Protein AF-A0A930NQD4-F1 (afdb_monomer_lite)

Radius of gyration: 9.09 Å; chains: 1; bounding box: 23×12×20 Å

Foldseek 3Di:
DEEEDPPCVDPVNVVVVVVCVVVVPDHPYYD

Secondary structure (DSSP, 8-state):
-EE--TTTTSHHHHHHHHHHHHTT---SEE-

pLDDT: mean 90.67, std 4.73, range [78.5, 96.56]

Sequence (31 aa):
MKVAIVGASGAVGQEFLRILAERNFPMDDLV

Structure (mmCIF, N/CA/C/O backbone):
data_AF-A0A930NQD4-F1
#
_entry.id   AF-A0A930NQD4-F1
#
loop_
_atom_site.group_PDB
_atom_site.id
_atom_site.type_symbol
_atom_site.label_atom_id
_atom_site.label_alt_id
_atom_site.label_comp_id
_atom_site.label_asym_id
_atom_site.label_entity_id
_atom_site.label_seq_id
_atom_site.pdbx_PDB_ins_code
_atom_site.Cartn_x
_atom_site.Cartn_y
_atom_site.Cartn_z
_atom_site.occupancy
_atom_site.B_iso_or_equiv
_atom_site.auth_seq_id
_atom_site.auth_comp_id
_atom_site.auth_asym_id
_atom_site.auth_atom_id
_atom_site.pdbx_PDB_model_num
ATOM 1 N N . MET A 1 1 ? -11.664 -2.416 4.221 1.00 81.12 1 MET A N 1
ATOM 2 C CA . MET A 1 1 ? -11.451 -1.602 3.005 1.00 81.12 1 MET A CA 1
ATOM 3 C C . MET A 1 1 ? -10.338 -2.227 2.178 1.00 81.12 1 MET A C 1
ATOM 5 O O . MET A 1 1 ? -9.340 -2.630 2.765 1.00 81.12 1 MET A O 1
ATOM 9 N N . LYS A 1 2 ? -10.499 -2.319 0.850 1.00 83.31 2 LYS A N 1
ATOM 10 C CA . LYS A 1 2 ? -9.416 -2.743 -0.054 1.00 83.31 2 LYS A CA 1
ATOM 11 C C . LYS A 1 2 ? -8.601 -1.522 -0.460 1.00 83.31 2 LYS A C 1
ATOM 13 O O . LYS A 1 2 ? -9.181 -0.554 -0.951 1.00 83.31 2 LYS A O 1
ATOM 18 N N . VAL A 1 3 ? -7.297 -1.562 -0.222 1.00 87.25 3 VAL A N 1
ATOM 19 C CA . VAL A 1 3 ? -6.371 -0.461 -0.517 1.00 87.25 3 VAL A CA 1
ATOM 20 C C . VAL A 1 3 ? -5.365 -0.955 -1.545 1.00 87.25 3 VAL A C 1
ATOM 22 O O . VAL A 1 3 ? -4.903 -2.085 -1.446 1.00 87.25 3 VAL A O 1
ATOM 25 N N . ALA A 1 4 ? -5.032 -0.120 -2.526 1.00 91.56 4 ALA A N 1
ATOM 26 C CA . ALA A 1 4 ? -3.990 -0.425 -3.497 1.00 91.56 4 ALA A CA 1
ATOM 27 C C . ALA A 1 4 ? -2.842 0.577 -3.369 1.00 91.56 4 ALA A C 1
ATOM 29 O O . ALA A 1 4 ? -3.081 1.787 -3.325 1.00 91.56 4 ALA A O 1
ATOM 30 N N . ILE A 1 5 ? -1.604 0.081 -3.305 1.00 89.94 5 ILE A N 1
ATOM 31 C CA . ILE A 1 5 ? -0.400 0.918 -3.203 1.00 89.94 5 ILE A CA 1
ATOM 32 C C . ILE A 1 5 ? 0.471 0.674 -4.428 1.00 89.94 5 ILE A C 1
ATOM 34 O O . ILE A 1 5 ? 1.201 -0.311 -4.533 1.00 89.94 5 ILE A O 1
ATOM 38 N N . VAL A 1 6 ? 0.438 1.628 -5.354 1.00 92.94 6 VAL A N 1
ATOM 39 C CA . VAL A 1 6 ? 1.285 1.589 -6.545 1.00 92.94 6 VAL A CA 1
ATOM 40 C C . VAL A 1 6 ? 2.712 1.974 -6.157 1.00 92.94 6 VAL A C 1
ATOM 42 O O . VAL A 1 6 ? 2.945 3.036 -5.585 1.00 92.94 6 VAL A O 1
ATOM 45 N N . GLY A 1 7 ? 3.678 1.110 -6.476 1.00 92.31 7 GLY A N 1
ATOM 46 C CA . GLY A 1 7 ? 5.089 1.353 -6.157 1.00 92.31 7 GLY A CA 1
ATOM 47 C C . GLY A 1 7 ? 5.492 0.974 -4.728 1.00 92.31 7 GLY A C 1
ATOM 48 O O . GLY A 1 7 ? 6.472 1.510 -4.213 1.00 92.31 7 GLY A O 1
ATOM 49 N N . ALA A 1 8 ? 4.785 0.027 -4.099 1.00 92.62 8 ALA A N 1
ATOM 50 C CA . ALA A 1 8 ? 5.116 -0.504 -2.772 1.00 92.62 8 ALA A CA 1
ATOM 51 C C . ALA A 1 8 ? 6.565 -1.028 -2.646 1.00 92.62 8 ALA A C 1
ATOM 53 O O . ALA A 1 8 ? 7.126 -1.031 -1.554 1.00 92.62 8 ALA A O 1
ATOM 54 N N . SER A 1 9 ? 7.194 -1.443 -3.751 1.00 92.94 9 SER A N 1
ATOM 55 C CA . SER A 1 9 ? 8.591 -1.904 -3.794 1.00 92.94 9 SER A CA 1
ATOM 56 C C . SER A 1 9 ? 9.634 -0.779 -3.728 1.00 92.94 9 SER A C 1
ATOM 58 O O . SER A 1 9 ? 10.811 -1.055 -3.504 1.00 92.94 9 SER A O 1
ATOM 60 N N . GLY A 1 10 ? 9.238 0.481 -3.927 1.00 94.56 10 GLY A N 1
ATOM 61 C CA . GLY A 1 10 ? 10.134 1.630 -3.811 1.00 94.56 10 GLY A CA 1
ATOM 62 C C . GLY A 1 10 ? 10.409 2.012 -2.354 1.00 94.56 10 GLY A C 1
ATOM 63 O O . GLY A 1 10 ? 9.641 1.676 -1.456 1.00 94.56 10 GLY A O 1
ATOM 64 N N . ALA A 1 11 ? 11.470 2.792 -2.120 1.00 94.12 11 ALA A N 1
ATOM 65 C CA . ALA A 1 11 ? 11.837 3.264 -0.779 1.00 94.12 11 ALA A CA 1
ATOM 66 C C . ALA A 1 11 ? 10.680 3.989 -0.061 1.00 94.12 11 ALA A C 1
ATOM 68 O O . ALA A 1 11 ? 10.457 3.786 1.128 1.00 94.12 11 ALA A O 1
ATOM 69 N N . VAL A 1 12 ? 9.903 4.782 -0.807 1.00 94.38 12 VAL A N 1
ATOM 70 C CA . VAL A 1 12 ? 8.722 5.488 -0.285 1.00 94.38 12 VAL A CA 1
ATOM 71 C C . VAL A 1 12 ? 7.582 4.518 0.028 1.00 94.38 12 VAL A C 1
ATOM 73 O O . VAL A 1 12 ? 6.944 4.653 1.065 1.00 94.38 12 VAL A O 1
ATOM 76 N N . GLY A 1 13 ? 7.343 3.521 -0.829 1.00 93.56 13 GLY A N 1
ATOM 77 C CA . GLY A 1 13 ? 6.284 2.529 -0.630 1.00 93.56 13 GLY A CA 1
ATOM 78 C C . GLY A 1 13 ? 6.505 1.674 0.618 1.00 93.56 13 GLY A C 1
ATOM 79 O O . GLY A 1 13 ? 5.571 1.452 1.384 1.00 93.56 13 GLY A O 1
ATOM 80 N N . GLN A 1 14 ? 7.753 1.272 0.869 1.00 93.94 14 GLN A N 1
ATOM 81 C CA . GLN A 1 14 ? 8.137 0.550 2.083 1.00 93.94 14 GLN A 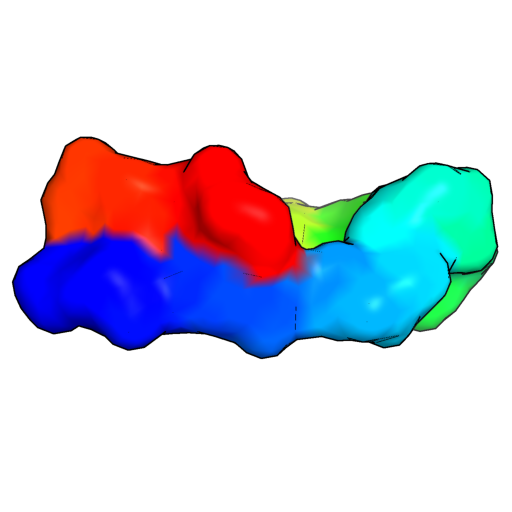CA 1
ATOM 82 C C . GLN A 1 14 ? 7.949 1.402 3.347 1.00 93.94 14 GLN A C 1
ATOM 84 O O . GLN A 1 14 ? 7.426 0.903 4.342 1.00 93.94 14 GLN A O 1
ATOM 89 N N . GLU A 1 15 ? 8.316 2.690 3.303 1.00 95.88 15 GLU A N 1
ATOM 90 C CA . GLU A 1 15 ? 8.095 3.592 4.442 1.00 95.88 15 GLU A CA 1
ATOM 91 C C . GLU A 1 15 ? 6.604 3.775 4.736 1.00 95.88 15 GLU A C 1
ATOM 93 O O . GLU A 1 15 ? 6.131 3.733 5.869 1.00 95.88 15 GLU A O 1
ATOM 98 N N . PHE A 1 16 ? 5.836 3.966 3.669 1.00 94.19 16 PHE A N 1
ATOM 99 C CA . PHE A 1 16 ? 4.408 4.190 3.764 1.00 94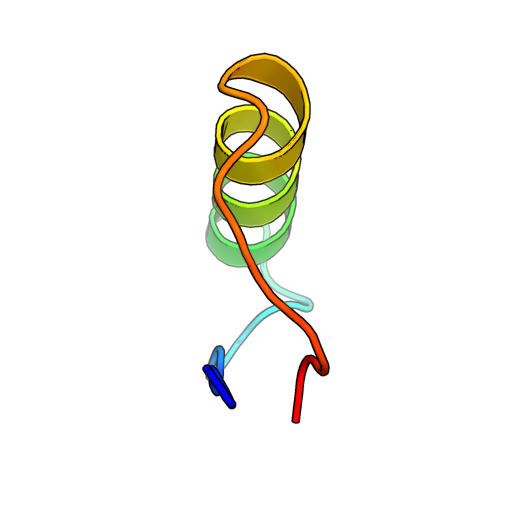.19 16 PHE A CA 1
ATOM 100 C C . PHE A 1 16 ? 3.702 2.988 4.404 1.00 94.19 16 PHE A C 1
ATOM 102 O O . PHE A 1 16 ? 2.878 3.162 5.300 1.00 94.19 16 PHE A O 1
ATOM 109 N N . LEU A 1 17 ? 4.088 1.765 4.025 1.00 92.94 17 LEU A N 1
ATOM 110 C CA . LEU A 1 17 ? 3.603 0.532 4.651 1.00 92.94 17 LEU A CA 1
ATOM 111 C C . LEU A 1 17 ? 3.955 0.446 6.142 1.00 92.94 17 LEU A C 1
ATOM 113 O O . LEU A 1 17 ? 3.111 0.038 6.941 1.00 92.94 17 LEU A O 1
ATOM 117 N N . ARG A 1 18 ? 5.165 0.868 6.531 1.00 94.00 18 ARG A N 1
ATOM 118 C CA . ARG A 1 18 ? 5.586 0.909 7.938 1.00 94.00 18 ARG A CA 1
ATOM 119 C C . ARG A 1 18 ? 4.705 1.850 8.761 1.00 94.00 18 ARG A C 1
ATOM 121 O O . ARG A 1 18 ? 4.187 1.439 9.795 1.00 94.00 18 ARG A O 1
ATOM 128 N N . ILE A 1 19 ? 4.449 3.060 8.266 1.00 94.62 19 ILE A N 1
ATOM 129 C CA . ILE A 1 19 ? 3.574 4.036 8.935 1.00 94.62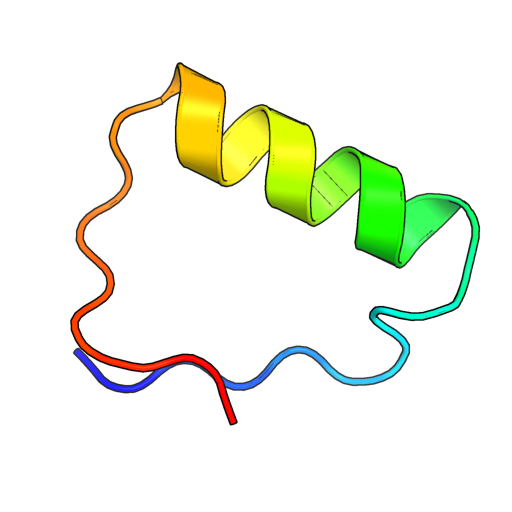 19 ILE A CA 1
ATOM 130 C C . ILE A 1 19 ? 2.143 3.496 9.071 1.00 94.62 19 ILE A C 1
ATOM 132 O O . ILE A 1 19 ? 1.519 3.643 10.123 1.00 94.62 19 ILE A O 1
ATOM 136 N N . LEU A 1 20 ? 1.604 2.854 8.030 1.00 93.50 20 LEU A N 1
ATOM 137 C CA . LEU A 1 20 ? 0.259 2.270 8.077 1.00 93.50 20 LEU A CA 1
ATOM 138 C C . LEU A 1 20 ? 0.149 1.171 9.145 1.00 93.50 20 LEU A C 1
ATOM 140 O O . LEU A 1 20 ? -0.853 1.123 9.865 1.00 93.50 20 LEU A O 1
ATOM 144 N N . ALA A 1 21 ? 1.187 0.343 9.287 1.00 91.12 21 ALA A N 1
ATOM 145 C CA . ALA A 1 21 ? 1.264 -0.678 10.327 1.00 91.12 21 ALA A CA 1
ATOM 146 C C . ALA A 1 21 ? 1.359 -0.062 11.735 1.00 91.12 21 ALA A C 1
ATOM 148 O O . ALA A 1 21 ? 0.606 -0.450 12.625 1.00 91.12 21 ALA A O 1
ATOM 149 N N . GLU A 1 22 ? 2.213 0.946 11.936 1.00 96.56 22 GLU A N 1
ATOM 150 C CA . GLU A 1 22 ? 2.367 1.640 13.227 1.00 96.56 22 GLU A CA 1
ATOM 151 C C . GLU A 1 22 ? 1.075 2.320 13.698 1.00 96.56 22 GLU A C 1
ATOM 153 O O . GLU A 1 22 ? 0.791 2.403 14.894 1.00 96.56 22 GLU A O 1
ATOM 158 N N . ARG A 1 23 ? 0.268 2.814 12.756 1.00 95.19 23 ARG A N 1
ATOM 159 C CA . ARG A 1 23 ? -0.983 3.526 13.040 1.00 95.19 23 ARG A CA 1
ATOM 160 C C . ARG A 1 23 ? -2.192 2.598 13.176 1.00 95.19 23 ARG A C 1
ATOM 162 O O . ARG A 1 23 ? -3.295 3.115 13.348 1.00 95.19 23 ARG A O 1
ATOM 169 N N . ASN A 1 24 ? -2.005 1.273 13.110 1.00 89.56 24 ASN A N 1
ATOM 170 C CA . ASN A 1 24 ? -3.085 0.277 13.062 1.00 89.56 24 ASN A CA 1
ATOM 171 C C . ASN A 1 24 ? -4.161 0.651 12.031 1.00 89.56 24 ASN A C 1
ATOM 173 O O . ASN A 1 24 ? -5.361 0.612 12.311 1.00 89.56 24 ASN A O 1
ATOM 177 N N . PHE A 1 25 ? -3.730 1.099 10.851 1.00 91.50 25 PHE A N 1
ATOM 178 C CA . PHE A 1 25 ? -4.662 1.561 9.836 1.00 91.50 25 PHE A CA 1
ATOM 179 C C . PHE A 1 25 ? -5.524 0.381 9.342 1.00 91.50 25 PHE A C 1
ATOM 181 O O . PHE A 1 25 ? -4.970 -0.652 8.959 1.00 91.50 25 PHE A O 1
ATOM 188 N N . PRO A 1 26 ? -6.866 0.494 9.347 1.00 89.75 26 PRO A N 1
ATOM 189 C CA . PRO A 1 26 ? -7.744 -0.616 8.994 1.00 89.75 26 PRO A CA 1
ATOM 190 C C . PRO A 1 26 ? -7.679 -0.908 7.488 1.00 89.75 26 PRO A C 1
ATOM 192 O O . PRO A 1 26 ? -8.274 -0.199 6.672 1.00 89.75 26 PRO A O 1
ATOM 195 N N . MET A 1 27 ? -6.973 -1.978 7.124 1.00 88.94 27 MET A N 1
ATOM 196 C CA . MET A 1 27 ? -6.891 -2.513 5.763 1.00 88.94 27 MET A CA 1
ATOM 197 C C . MET A 1 27 ? -7.195 -4.003 5.812 1.00 88.94 27 MET A C 1
ATOM 199 O O . MET A 1 27 ? -6.555 -4.732 6.563 1.00 88.94 27 MET A O 1
ATOM 203 N N . ASP A 1 28 ? -8.165 -4.444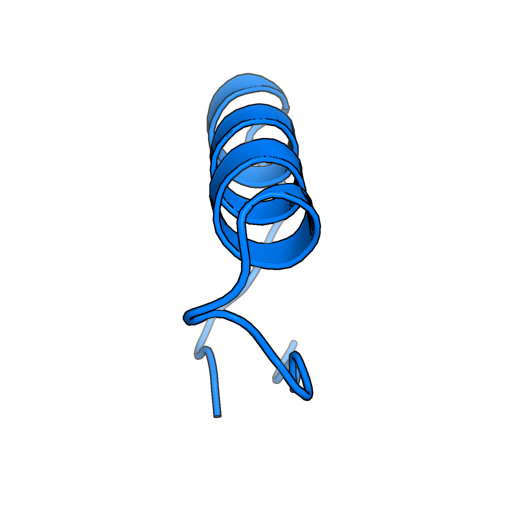 5.015 1.00 85.19 28 ASP A N 1
ATOM 204 C CA . ASP A 1 28 ? -8.530 -5.867 4.975 1.00 85.19 28 ASP A CA 1
ATOM 205 C C . ASP A 1 28 ? -7.646 -6.627 3.985 1.00 85.19 28 ASP A C 1
ATOM 207 O O . ASP A 1 28 ? -7.420 -7.822 4.136 1.00 85.19 28 ASP A O 1
ATOM 211 N N . ASP A 1 29 ? -7.192 -5.926 2.944 1.00 82.75 29 ASP A N 1
ATOM 212 C CA . ASP A 1 29 ? -6.423 -6.489 1.844 1.00 82.75 29 ASP A CA 1
ATOM 213 C C . ASP A 1 29 ? -5.626 -5.378 1.144 1.00 82.75 29 ASP A C 1
ATOM 215 O O . ASP A 1 29 ? -6.136 -4.257 0.976 1.00 82.75 29 ASP A O 1
ATOM 219 N N . LEU A 1 30 ? -4.394 -5.698 0.747 1.00 81.94 30 LEU A N 1
ATOM 220 C CA . LEU A 1 30 ? -3.502 -4.823 -0.011 1.00 81.94 30 LEU A CA 1
ATOM 221 C C . LEU A 1 30 ? -3.300 -5.418 -1.407 1.00 81.94 30 LEU A C 1
ATOM 223 O O . LEU A 1 30 ? -2.830 -6.549 -1.522 1.00 81.94 30 LEU A O 1
ATOM 227 N N . VAL A 1 31 ? -3.629 -4.641 -2.444 1.00 78.50 31 VAL A N 1
ATOM 228 C CA . VAL A 1 31 ? -3.599 -5.079 -3.854 1.00 78.50 31 VAL A CA 1
ATOM 229 C C . VAL A 1 31 ? -2.622 -4.262 -4.693 1.00 78.50 31 VAL A C 1
ATOM 231 O O . VAL A 1 31 ? -2.531 -3.030 -4.480 1.00 78.50 31 VAL A O 1
#

=== Feature glossary ===
A reading guide for the features in this record.

Start from the sequence.

  · Sequence gives the chain of amino acids in standard one-letter code (A=alanine, C=cysteine, …, Y=tyrosine), read N→C. It is the only feature that is directly encoded by the gene; all structural features are derived from the folded form of this sequence.

Fold it, and you get atomic coordinates and the backbone conformation that goes with them.

  · The mmCIF table is the protein's shape written out atom by atom. For each backbone N, Cα, C, and carbonyl O, it records an (x, y, z) coordinate triple in Å plus the residue type, chain letter, and residue number.

  · Backbone dihedral angles. Every residue except chain termini has a φ (preceding-C → N → Cα → C) and a ψ (N → Cα → C → next-N). They are reported in degrees following the IUPAC sign convention. Secondary structure is essentially a statement about which (φ, ψ) basin each residue occupies.

  · DSSP 8-state secondary structure assigns each residue one of H (α-helix), G (3₁₀-helix), I (π-helix), E (extended β-strand), B (isolated β-bridge), T (hydrogen-bonded turn), S (bend), or '-' (coil). The assignment is computed from backbone hydrogen-bond geometry via the Kabsch–Sander algorithm.

  · P-SEA three-state annotation labels each residue as helix, strand, or coil based purely on the geometry of the Cα trace. It serves as a fallback when the full backbone (and thus DSSP) is unavailable.

Summarize the fold with a handful of shape descriptors and a per-residue structural alphabet.

  · Radius of gyration (Rg) is the root-mean-square distance of Cα atoms from their centroid — a single number for overall size and compactness. A globular domain of N residues has Rg ≈ 2.2·N^0.38 Å; an extended or disordered chain has a much larger Rg. The Cα contact count is the number of residue pairs whose Cα atoms are within 8 Å and are more than four positions apart in sequence — a standard proxy for tertiary packing density. The bounding box is the smallest axis-aligned box enclosing all Cα atoms.

  · Foldseek's 3Di representation compresses backbone geometry into a per-residue letter drawn from a learned twenty-state alphabet. It captures the tertiary interaction pattern around each residue — which residues are packed against it in space, regardless of where they are in sequence.

  · Accessible surface area quantifies burial. A residue with SASA near zero is packed into the hydrophobic core; one with SASA >100 Å² sits on the surface. Computed here via the Shrake–Rupley numerical algorithm with a 1.4 Å probe.

Ask how reliable the model is.

  · For AlphaFold models, the B-factor field carries pLDDT — the model's own estimate of local accuracy on a 0–100 scale. Regions with pLDDT<50 should be treated as essentially unmodeled; they often correspond to intrinsically disordered segments.

  · For experimental (PDB) structures, the B-factor (temperature factor) quantifies the positional spread of each atom in the crystal — a combination of thermal vibration and static disorder — in units of Å². High B-factors mark flexible loops or poorly resolved regions; low B-factors mark the rigid, well-ordered core.

  · PAE(i, j) answers: if I align the predicted and true structures on residue i, how far off (in Å) do I expect residue j to be? A block-diagonal PAE matrix with low values on the blocks and high values off-diagonal is the signature of a multi-domain protein with confidently predicted domains but uncertain inter-domain orientation.

Place it in context: what it resembles, what it is annotated as, and how it looks.

  · Structural nearest neighbors (via Foldseek easy-search vs the PDB). Reported per hit: target PDB id, E-value, and alignment TM-score. A TM-score above ~0.5 is the conventional threshold for 'same fold'.

  · Functional annotations link the protein to cur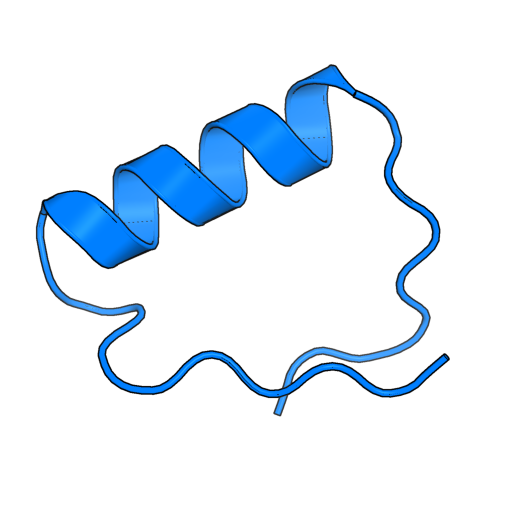ated databases. InterPro entries identify conserved domains and families by matching the sequence against member-database signatures (Pfam, PROSITE, CDD, …). Gene Ontology (GO) terms describe molecular function, biological process, and cellular component in a controlled vocabulary. CATH places the structure in a hierarchical fold classification (Class/Architecture/Topology/Homologous-superfamily). The organism is the source species.

  · Plot images: a contact map (which residues are close in 3D, as an N×N binary image), a Ramachandran scatter (backbone torsion angles, revealing secondary-structure composition at a glance), and — for AlphaFold structures — a PAE heatmap (pairwise prediction confidence).

  · Structure images are PyMOL renders from six orthogonal camera directions. Cartoon representation draws helices as coils and strands as arrows; sticks shows the backbone as bonds; surface shows the solvent-excluded envelo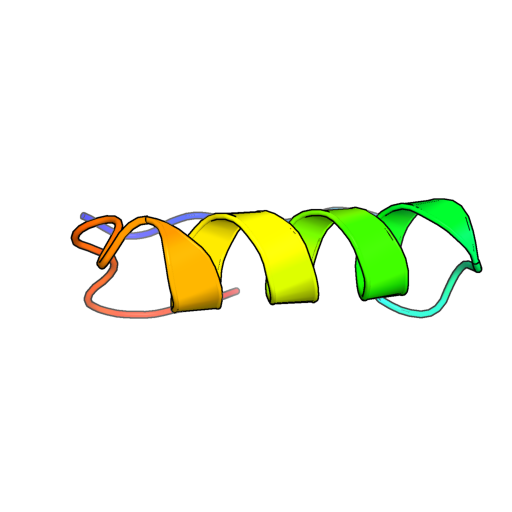pe. Rainbow coloring maps sequence position to hue (blue→red, N→C); chain coloring assigns a distinct color per polypeptide.